Protein AF-A0A7S3GS11-F1 (afdb_monomer)

Radius of gyration: 30.0 Å; Cα contacts (8 Å, |Δi|>4): 86; chains: 1; bounding box: 101×43×78 Å

Secondary structure (DSSP, 8-state):
-----TTSTTS-S----------TTTTS-HHHHHHHHHHHHHHHS-SSPP---SS--HHHHHHHHHHHHHHHHHHHHHHHHHHHHHHHHHH-GGG-SSHHHHHHHHHHHHHHHHTTSSPPPP------------------------------

Solvent-accessible surface area (backbone atoms only — not comparable to full-atom values): 9848 Å² total; per-residue (Å²): 136,86,82,85,68,96,74,71,79,73,74,75,62,70,74,71,75,68,74,78,74,79,58,89,56,79,86,50,60,67,67,62,54,26,44,54,50,42,52,50,48,50,71,59,43,63,67,71,72,84,84,70,58,100,76,61,51,70,70,58,50,50,54,54,51,52,37,53,50,52,51,52,51,50,39,64,72,64,30,66,68,39,47,52,54,44,52,50,28,29,74,39,28,85,76,42,95,42,72,72,48,20,54,48,20,46,57,41,26,52,31,30,33,70,68,64,76,39,78,72,73,76,82,69,80,76,76,71,77,73,77,81,77,75,80,77,86,89,86,90,83,88,80,90,84,90,86,86,90,84,89,132

pLDDT: mean 75.37, std 19.35, range [40.66, 95.56]

Structure (mmCIF, N/CA/C/O backbone):
data_AF-A0A7S3GS11-F1
#
_entry.id   AF-A0A7S3GS11-F1
#
loop_
_atom_site.group_PDB
_atom_site.id
_atom_site.type_symbol
_atom_site.label_atom_id
_atom_site.label_alt_id
_atom_site.label_comp_id
_atom_site.label_asym_id
_atom_site.label_entity_id
_atom_site.label_seq_id
_atom_site.pdbx_PDB_ins_code
_atom_site.Cartn_x
_atom_site.Cartn_y
_atom_site.Cartn_z
_atom_site.occupancy
_atom_site.B_iso_or_equiv
_atom_site.auth_seq_id
_atom_site.auth_comp_id
_atom_site.auth_asym_id
_atom_site.auth_atom_id
_atom_site.pdbx_PDB_model_num
ATOM 1 N N . THR A 1 1 ? -24.086 13.261 -42.704 1.00 45.97 1 THR A N 1
ATOM 2 C CA . THR A 1 1 ? -23.610 11.872 -42.873 1.00 45.97 1 THR A CA 1
ATOM 3 C C . THR A 1 1 ? -23.745 11.157 -41.542 1.00 45.97 1 THR A C 1
ATOM 5 O O . THR A 1 1 ? -23.103 11.550 -40.580 1.00 45.97 1 THR A O 1
ATOM 8 N N . LYS A 1 2 ? -24.679 10.201 -41.441 1.00 48.12 2 LYS A N 1
ATOM 9 C CA . LYS A 1 2 ? -24.884 9.382 -40.235 1.00 48.12 2 LYS A CA 1
ATOM 10 C C . LYS A 1 2 ? -23.822 8.284 -40.212 1.00 48.12 2 LYS A C 1
ATOM 12 O O . LYS A 1 2 ? -23.660 7.584 -41.204 1.00 48.12 2 LYS A O 1
ATOM 17 N N . PHE A 1 3 ? -23.094 8.172 -39.108 1.00 52.06 3 PHE A N 1
ATOM 18 C CA . PHE A 1 3 ? -22.094 7.130 -38.902 1.00 52.06 3 PHE A CA 1
ATOM 19 C C . PHE A 1 3 ? -22.779 5.941 -38.211 1.00 52.06 3 PHE A C 1
ATOM 21 O O . PHE A 1 3 ? -22.889 5.902 -36.989 1.00 52.06 3 PHE A O 1
ATOM 28 N N . GLU A 1 4 ? -23.309 5.001 -38.995 1.00 58.66 4 GLU A N 1
ATOM 29 C CA . GLU A 1 4 ? -23.814 3.715 -38.495 1.00 58.66 4 GLU A CA 1
ATOM 30 C C . GLU A 1 4 ? -22.650 2.720 -38.433 1.00 58.66 4 GLU A C 1
ATOM 32 O O . GLU A 1 4 ? -22.423 1.909 -39.326 1.00 58.66 4 GLU A O 1
ATOM 37 N N . GLY A 1 5 ? -21.846 2.835 -37.375 1.00 52.97 5 GLY A N 1
ATOM 38 C CA . GLY A 1 5 ? -20.800 1.868 -37.069 1.00 52.97 5 GLY A CA 1
ATOM 39 C C . GLY A 1 5 ? -21.386 0.662 -36.343 1.00 52.97 5 GLY A C 1
ATOM 40 O O . GLY A 1 5 ? -21.646 0.725 -35.141 1.00 52.97 5 GLY A O 1
ATOM 41 N N . GLN A 1 6 ? -21.549 -0.452 -37.055 1.00 58.47 6 GLN A N 1
ATOM 42 C CA . GLN A 1 6 ? -21.883 -1.775 -36.519 1.00 58.47 6 GLN A CA 1
ATOM 43 C C . GLN A 1 6 ? -20.704 -2.321 -35.682 1.00 58.47 6 GLN A C 1
ATOM 45 O O . GLN A 1 6 ? -19.998 -3.233 -36.095 1.00 58.47 6 GLN A O 1
ATOM 50 N N . GLY A 1 7 ? -20.423 -1.715 -34.524 1.00 54.34 7 GLY A N 1
ATOM 51 C CA . GLY A 1 7 ? -19.223 -2.046 -33.741 1.00 54.34 7 GLY A CA 1
ATOM 52 C C . GLY A 1 7 ? -19.269 -1.735 -32.245 1.00 54.34 7 GLY A C 1
ATOM 53 O O . GLY A 1 7 ? -18.500 -2.329 -31.497 1.00 54.34 7 GLY A O 1
ATOM 54 N N . PHE A 1 8 ? -20.180 -0.878 -31.774 1.00 51.84 8 PHE A N 1
ATOM 55 C CA . PHE A 1 8 ? -20.176 -0.438 -30.368 1.00 51.84 8 PHE A CA 1
ATOM 56 C C . PHE A 1 8 ? -21.194 -1.142 -29.455 1.00 51.84 8 PHE A C 1
ATOM 58 O O . PHE A 1 8 ? -21.082 -1.042 -28.236 1.00 51.84 8 PHE A O 1
ATOM 65 N N . ASP A 1 9 ? -22.130 -1.929 -29.996 1.00 50.81 9 ASP A N 1
ATOM 66 C CA . ASP A 1 9 ? -23.199 -2.553 -29.191 1.00 50.81 9 ASP A CA 1
ATOM 67 C C . ASP A 1 9 ? -22.814 -3.875 -28.500 1.00 50.81 9 ASP A C 1
ATOM 69 O O . ASP A 1 9 ? -23.584 -4.429 -27.716 1.00 50.81 9 ASP A O 1
ATOM 73 N N . ARG A 1 10 ? -21.607 -4.408 -28.733 1.00 52.06 10 ARG A N 1
ATOM 74 C CA . ARG A 1 10 ? -21.175 -5.683 -28.120 1.00 52.06 10 ARG A CA 1
ATOM 75 C C . ARG A 1 10 ? -20.474 -5.547 -26.766 1.00 52.06 10 ARG A C 1
ATOM 77 O O . ARG A 1 10 ? -20.213 -6.569 -26.137 1.00 52.06 10 ARG A O 1
ATOM 84 N N . LEU A 1 11 ? -20.221 -4.326 -26.290 1.00 50.91 11 LEU A N 1
ATOM 85 C CA . LEU A 1 11 ? -19.565 -4.086 -24.995 1.00 50.91 11 LEU A CA 1
ATOM 86 C C . LEU A 1 11 ? -20.539 -3.782 -23.844 1.00 50.91 11 LEU A C 1
ATOM 88 O O . LEU A 1 11 ? -20.108 -3.695 -22.702 1.00 50.91 11 LEU A O 1
ATOM 92 N N . ARG A 1 12 ? -21.856 -3.733 -24.097 1.00 51.47 12 ARG A N 1
ATOM 93 C CA . ARG A 1 12 ? -22.888 -3.811 -23.039 1.00 51.47 12 ARG A CA 1
ATOM 94 C C . ARG A 1 12 ? -23.255 -5.250 -22.668 1.00 51.47 12 ARG A C 1
ATOM 96 O O . ARG A 1 12 ? -24.333 -5.509 -22.139 1.00 51.47 12 ARG A O 1
ATOM 103 N N . ARG A 1 13 ? -22.366 -6.211 -22.922 1.00 48.59 13 ARG A N 1
ATOM 104 C CA . ARG A 1 13 ? -22.445 -7.501 -22.238 1.00 48.59 13 ARG A CA 1
ATOM 105 C C . ARG A 1 13 ? -21.990 -7.265 -20.812 1.00 48.59 13 ARG A C 1
ATOM 107 O O . ARG A 1 13 ? -20.794 -7.237 -20.552 1.00 48.59 13 ARG A O 1
ATOM 114 N N . VAL A 1 14 ? -22.987 -6.993 -19.967 1.00 50.03 14 VAL A N 1
ATOM 115 C CA . VAL A 1 14 ? -23.106 -7.448 -18.581 1.00 50.03 14 VAL A CA 1
ATOM 116 C C . VAL A 1 14 ? -21.764 -7.969 -18.096 1.00 50.03 14 VAL A C 1
ATOM 118 O O . VAL A 1 14 ? -21.404 -9.112 -18.388 1.00 50.03 14 VAL A O 1
ATOM 121 N N . ALA A 1 15 ? -20.993 -7.096 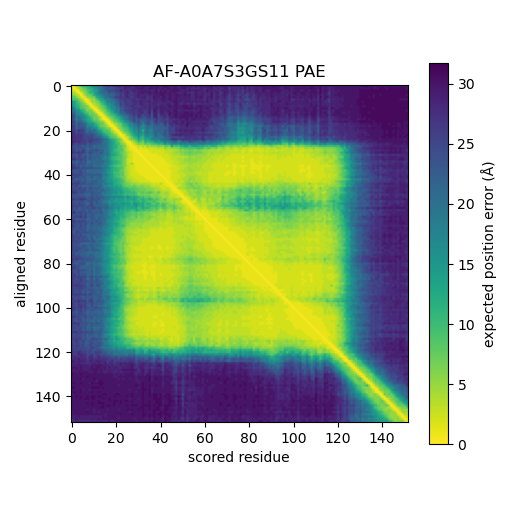-17.441 1.00 50.88 15 ALA A N 1
ATOM 122 C CA . ALA A 1 15 ? -19.891 -7.574 -16.631 1.00 50.88 15 ALA A CA 1
ATOM 123 C C . ALA A 1 15 ? -20.496 -8.690 -15.773 1.00 50.88 15 ALA A C 1
ATOM 125 O O . ALA A 1 15 ? -21.485 -8.411 -15.089 1.00 50.88 15 ALA A O 1
ATOM 126 N N . PRO A 1 16 ? -20.020 -9.946 -15.866 1.00 47.97 16 PRO A N 1
ATOM 127 C CA . PRO A 1 16 ? -20.389 -10.905 -14.851 1.00 47.97 16 PRO A CA 1
ATOM 128 C C . PRO A 1 16 ? -19.970 -10.225 -13.556 1.00 47.97 16 PRO A C 1
ATOM 130 O O . PRO A 1 16 ? -18.797 -9.857 -13.420 1.00 47.97 16 PRO A O 1
ATOM 133 N N . GLU A 1 17 ? -20.936 -9.943 -12.678 1.00 50.16 17 GLU A N 1
ATOM 134 C CA . GLU A 1 17 ? -20.628 -9.688 -11.283 1.00 50.16 17 GLU A CA 1
ATOM 135 C C . GLU A 1 17 ? -19.657 -10.800 -10.925 1.00 50.16 17 GLU A C 1
ATOM 137 O O . GLU A 1 17 ? -19.986 -11.987 -11.021 1.00 50.16 17 GLU A O 1
ATOM 142 N N . ALA A 1 18 ? -18.391 -10.414 -10.730 1.00 52.97 18 ALA A N 1
ATOM 143 C CA . ALA A 1 18 ? -17.381 -11.359 -10.315 1.00 52.97 18 ALA A CA 1
ATOM 144 C C . ALA A 1 18 ? -18.004 -12.054 -9.110 1.00 52.97 18 ALA A C 1
ATOM 146 O O . ALA A 1 18 ? -18.543 -11.317 -8.278 1.00 52.97 18 ALA A O 1
ATOM 147 N N . PRO A 1 19 ? -18.020 -13.402 -9.061 1.00 46.44 19 PRO A N 1
ATOM 148 C CA . PRO A 1 19 ? -18.660 -14.112 -7.967 1.00 46.44 19 PRO A CA 1
ATOM 149 C C . PRO A 1 19 ? -18.203 -13.415 -6.699 1.00 46.44 19 PRO A C 1
ATOM 151 O O . PRO A 1 19 ? -16.990 -13.276 -6.499 1.00 46.44 19 PRO A O 1
ATOM 154 N N . GLU A 1 20 ? -19.154 -12.848 -5.948 1.00 52.50 20 GLU A N 1
ATOM 155 C CA . GLU A 1 20 ? -18.872 -12.389 -4.603 1.00 52.50 20 GLU A CA 1
ATOM 156 C C . GLU A 1 20 ? -18.337 -13.643 -3.944 1.00 52.50 20 GLU A C 1
ATOM 158 O O . GLU A 1 20 ? -19.065 -14.608 -3.714 1.00 52.50 20 GLU A O 1
ATOM 163 N N . VAL A 1 21 ? -17.013 -13.715 -3.832 1.00 52.69 21 VAL A N 1
ATOM 164 C CA . VAL A 1 21 ? -16.372 -14.778 -3.098 1.00 52.69 21 VAL A CA 1
ATOM 165 C C . VAL A 1 21 ? -16.784 -14.435 -1.682 1.00 52.69 21 VAL A C 1
ATOM 167 O O . VAL A 1 21 ? -16.150 -13.613 -1.021 1.00 52.69 21 VAL A O 1
ATOM 170 N N . GLU A 1 22 ? -17.932 -14.971 -1.272 1.00 48.75 22 GLU A N 1
ATOM 171 C CA . GLU A 1 22 ? -18.335 -15.132 0.113 1.00 48.75 22 GLU A CA 1
ATOM 172 C C . GLU A 1 22 ? -17.310 -16.092 0.717 1.00 48.75 22 GLU A C 1
ATOM 174 O O . GLU A 1 22 ? -17.555 -17.268 0.977 1.00 48.75 22 GLU A O 1
ATOM 179 N N . ASP A 1 23 ? -16.074 -15.605 0.834 1.00 47.34 23 ASP A N 1
ATOM 180 C CA . ASP A 1 23 ? -15.042 -16.235 1.615 1.00 47.34 23 ASP A CA 1
ATOM 181 C C . ASP A 1 23 ? -15.639 -16.341 3.013 1.00 47.34 23 ASP A C 1
ATOM 183 O O . ASP A 1 23 ? -16.076 -15.342 3.590 1.00 47.34 23 ASP A O 1
ATOM 187 N N . ALA A 1 24 ? -15.630 -17.553 3.560 1.00 48.94 24 ALA A N 1
ATOM 188 C CA . ALA A 1 24 ? -16.107 -17.937 4.887 1.00 48.94 24 ALA A CA 1
ATOM 189 C C . ALA A 1 24 ? -15.459 -17.162 6.069 1.00 48.94 24 ALA A C 1
ATOM 191 O O . ALA A 1 24 ? -15.503 -17.605 7.213 1.00 48.94 24 ALA A O 1
ATOM 192 N N . SER A 1 25 ? -14.831 -16.010 5.811 1.00 54.72 25 SER A N 1
ATOM 193 C CA . SER A 1 25 ? -14.154 -15.118 6.748 1.00 54.72 25 SER A CA 1
ATOM 194 C C . SER A 1 25 ? -14.993 -13.927 7.227 1.00 54.72 25 SER A C 1
ATOM 196 O O . SER A 1 25 ? -14.484 -13.140 8.023 1.00 54.72 25 SER A O 1
ATOM 198 N N . ASP A 1 26 ? -16.258 -13.771 6.813 1.00 61.38 26 ASP A N 1
ATOM 199 C CA . ASP A 1 26 ? -17.131 -12.716 7.373 1.00 61.38 26 ASP A CA 1
ATOM 200 C C . ASP A 1 26 ? -17.449 -12.914 8.868 1.00 61.38 26 ASP A C 1
ATOM 202 O O . ASP A 1 26 ? -17.919 -11.991 9.527 1.00 61.38 26 ASP A O 1
ATOM 206 N N . ALA A 1 27 ? -17.118 -14.081 9.429 1.00 76.12 27 ALA A N 1
ATOM 207 C CA . ALA A 1 27 ? -17.151 -14.327 10.867 1.00 76.12 27 ALA A CA 1
ATOM 208 C C . ALA A 1 27 ? -16.092 -13.524 11.649 1.00 76.12 27 ALA A C 1
ATOM 210 O O . ALA A 1 27 ? -16.250 -13.309 12.850 1.00 76.12 27 ALA A O 1
ATOM 211 N N . GLU A 1 28 ? -15.007 -13.086 10.999 1.00 83.06 28 GLU A N 1
ATOM 212 C CA . GLU A 1 28 ? -13.961 -12.303 11.653 1.00 83.06 28 GLU A CA 1
ATOM 213 C C . GLU A 1 28 ? -14.196 -10.782 11.525 1.00 83.06 28 GLU A C 1
ATOM 215 O O . GLU A 1 28 ? -14.635 -10.299 10.468 1.00 83.06 28 GLU A O 1
ATOM 220 N N . PRO A 1 29 ? -13.813 -9.991 12.552 1.00 89.75 29 PRO A N 1
ATOM 221 C CA . PRO A 1 29 ? -13.897 -8.536 12.502 1.00 89.75 29 PRO A CA 1
ATOM 222 C C . PRO A 1 29 ? -13.185 -7.948 11.278 1.00 89.75 29 PRO A C 1
ATOM 224 O O . PRO A 1 29 ? -12.118 -8.415 10.861 1.00 89.75 29 PRO A O 1
ATOM 227 N N . LEU A 1 30 ? -13.763 -6.885 10.713 1.00 89.38 30 LEU A N 1
ATOM 228 C CA . LEU A 1 30 ? -13.245 -6.231 9.509 1.00 89.38 30 LEU A CA 1
ATOM 229 C C . LEU A 1 30 ? -11.785 -5.792 9.675 1.00 89.38 30 LEU A C 1
ATOM 231 O O . LEU A 1 30 ? -10.979 -6.002 8.771 1.00 89.38 30 LEU A O 1
ATOM 235 N N . ASP A 1 31 ? -11.430 -5.247 10.836 1.00 88.88 31 ASP A N 1
ATOM 236 C CA . ASP A 1 31 ? -10.086 -4.738 11.114 1.00 88.88 31 ASP A CA 1
ATOM 237 C C . ASP A 1 31 ? -9.030 -5.856 11.183 1.00 88.88 31 ASP A C 1
ATOM 239 O O . ASP A 1 31 ? -7.905 -5.673 10.717 1.00 88.88 31 ASP A O 1
ATOM 243 N N . VAL A 1 32 ? -9.400 -7.064 11.630 1.00 90.94 32 VAL A N 1
ATOM 244 C CA . VAL A 1 32 ? -8.515 -8.247 11.603 1.00 90.94 32 VAL A CA 1
ATOM 245 C C . VAL A 1 32 ? -8.240 -8.679 10.160 1.00 90.94 32 VAL A C 1
ATOM 247 O O . VAL A 1 32 ? -7.095 -8.949 9.772 1.00 90.94 32 VAL A O 1
ATOM 250 N N . ARG A 1 33 ? -9.282 -8.693 9.320 1.00 91.38 33 ARG A N 1
ATOM 251 C CA . ARG A 1 33 ? -9.140 -8.946 7.878 1.00 91.38 33 ARG A CA 1
ATOM 252 C C . ARG A 1 33 ? -8.313 -7.860 7.194 1.00 91.38 33 ARG A C 1
ATOM 254 O O . ARG A 1 33 ? -7.440 -8.197 6.391 1.00 91.38 33 ARG A O 1
ATOM 261 N N . CYS A 1 34 ? -8.515 -6.596 7.561 1.00 92.75 34 CYS A N 1
ATOM 262 C CA . CYS A 1 34 ? -7.726 -5.469 7.067 1.00 92.75 34 CYS A CA 1
ATOM 263 C C . CYS A 1 34 ? -6.254 -5.602 7.441 1.00 92.75 34 CYS A C 1
ATOM 265 O O . CYS A 1 34 ? -5.410 -5.464 6.563 1.00 92.75 34 CYS A O 1
ATOM 267 N N . ALA A 1 35 ? -5.924 -5.956 8.684 1.00 93.62 35 ALA A N 1
ATOM 268 C CA . ALA A 1 35 ? -4.539 -6.156 9.103 1.00 93.62 35 ALA A CA 1
ATOM 269 C C . ALA A 1 35 ? -3.828 -7.213 8.238 1.00 93.62 35 ALA A C 1
ATOM 271 O O . ALA A 1 35 ? -2.726 -6.979 7.736 1.00 93.62 35 ALA A O 1
ATOM 272 N N . ARG A 1 36 ? -4.474 -8.365 7.992 1.00 94.31 36 ARG A N 1
ATOM 273 C CA . ARG A 1 36 ? -3.923 -9.420 7.118 1.00 94.31 36 ARG A CA 1
ATOM 274 C C . ARG A 1 36 ? -3.776 -8.952 5.671 1.00 94.31 36 ARG A C 1
ATOM 276 O O . ARG A 1 36 ? -2.738 -9.197 5.054 1.00 94.31 36 ARG A O 1
ATOM 283 N N . TYR A 1 37 ? -4.780 -8.251 5.150 1.00 94.88 37 TYR A N 1
ATOM 284 C CA . TYR A 1 37 ? -4.747 -7.681 3.806 1.00 94.88 37 TYR A CA 1
ATOM 285 C C . TYR A 1 37 ? -3.613 -6.658 3.641 1.00 94.88 37 TYR A C 1
ATOM 287 O O . TYR A 1 37 ? -2.840 -6.749 2.687 1.00 94.88 37 TYR A O 1
ATOM 295 N N . ILE A 1 38 ? -3.460 -5.730 4.589 1.00 95.19 38 ILE A N 1
ATOM 296 C CA . ILE A 1 38 ? -2.422 -4.693 4.578 1.00 95.19 38 ILE A CA 1
ATOM 297 C C . ILE A 1 38 ? -1.028 -5.326 4.659 1.00 95.19 38 ILE A C 1
ATOM 299 O O . ILE A 1 38 ? -0.153 -4.982 3.865 1.00 95.19 38 ILE A O 1
ATOM 303 N N . ARG A 1 39 ? -0.823 -6.319 5.535 1.00 95.56 39 ARG A N 1
ATOM 304 C CA . ARG A 1 39 ? 0.444 -7.073 5.603 1.00 95.56 39 ARG A CA 1
ATOM 305 C C . ARG A 1 39 ? 0.761 -7.766 4.274 1.00 95.56 39 ARG A C 1
ATOM 307 O O . ARG A 1 39 ? 1.899 -7.724 3.807 1.00 95.56 39 ARG A O 1
ATOM 314 N N . ALA A 1 40 ? -0.241 -8.369 3.632 1.00 94.75 40 ALA A N 1
ATOM 315 C CA . ALA A 1 40 ? -0.069 -8.997 2.324 1.00 94.75 40 ALA A CA 1
ATOM 316 C C . ALA A 1 40 ? 0.257 -7.970 1.223 1.00 94.75 40 ALA A C 1
ATOM 318 O O . ALA A 1 40 ? 1.153 -8.214 0.413 1.00 94.75 40 ALA A O 1
ATOM 319 N N . MET A 1 41 ? -0.405 -6.807 1.229 1.00 94.44 41 MET A N 1
ATOM 320 C CA . MET A 1 41 ? -0.084 -5.669 0.358 1.00 94.44 41 MET A CA 1
ATOM 321 C C . MET A 1 41 ? 1.361 -5.198 0.543 1.00 94.44 41 MET A C 1
ATOM 323 O O . MET A 1 41 ? 2.105 -5.096 -0.432 1.00 94.44 41 MET A O 1
ATOM 327 N N . ASN A 1 42 ? 1.784 -4.970 1.788 1.00 93.81 42 ASN A N 1
ATOM 328 C CA . ASN A 1 42 ? 3.133 -4.508 2.121 1.00 93.81 42 ASN A CA 1
ATOM 329 C C . ASN A 1 42 ? 4.221 -5.509 1.716 1.00 93.81 42 ASN A C 1
ATOM 331 O O . ASN A 1 42 ? 5.338 -5.101 1.399 1.00 93.81 42 ASN A O 1
ATOM 335 N N . LYS A 1 43 ? 3.901 -6.810 1.700 1.00 94.12 43 LYS A N 1
ATOM 336 C CA . LYS A 1 43 ? 4.790 -7.868 1.201 1.00 94.12 43 LYS A CA 1
ATOM 337 C C . LYS A 1 43 ? 4.840 -7.923 -0.328 1.00 94.12 43 LYS A C 1
ATOM 339 O O . LYS A 1 43 ? 5.881 -8.251 -0.891 1.00 94.12 43 LYS A O 1
ATOM 344 N N . ALA A 1 44 ? 3.725 -7.644 -1.003 1.00 92.75 44 ALA A N 1
ATOM 345 C CA . ALA A 1 44 ? 3.651 -7.645 -2.463 1.00 92.75 44 ALA A CA 1
ATOM 346 C C . ALA A 1 44 ? 4.344 -6.424 -3.087 1.00 92.75 44 ALA A C 1
ATOM 348 O O . ALA A 1 44 ? 4.911 -6.538 -4.173 1.00 92.75 44 ALA A O 1
ATOM 349 N N . MET A 1 45 ? 4.312 -5.278 -2.402 1.00 91.06 45 MET A N 1
ATOM 350 C CA . MET A 1 45 ? 4.912 -4.030 -2.865 1.00 91.06 45 MET A CA 1
ATOM 351 C C . MET A 1 45 ? 6.250 -3.753 -2.166 1.00 91.06 45 MET A C 1
ATOM 353 O O . MET A 1 45 ? 6.266 -3.541 -0.948 1.00 91.06 45 MET A O 1
ATOM 357 N N . PRO A 1 46 ? 7.370 -3.660 -2.904 1.00 87.75 46 PRO A N 1
ATOM 358 C CA . PRO A 1 46 ? 8.606 -3.144 -2.330 1.00 87.75 46 PRO A CA 1
ATOM 359 C C . PRO A 1 46 ? 8.412 -1.691 -1.873 1.00 87.75 46 PRO A C 1
ATOM 361 O O . PRO A 1 46 ? 7.674 -0.932 -2.508 1.00 87.75 46 PRO A O 1
ATOM 364 N N . LEU A 1 47 ? 9.075 -1.323 -0.767 1.00 84.56 47 LEU A N 1
ATOM 365 C CA . LEU A 1 47 ? 9.015 0.026 -0.189 1.00 84.56 47 LEU A CA 1
ATOM 366 C C . LEU A 1 47 ? 9.442 1.086 -1.206 1.00 84.56 47 LEU A C 1
ATOM 368 O O . LEU A 1 47 ? 8.758 2.088 -1.388 1.00 84.56 47 LEU A O 1
ATOM 372 N N . LEU A 1 48 ? 10.551 0.820 -1.891 1.00 83.94 48 LEU A N 1
ATOM 373 C CA . LEU A 1 48 ? 11.024 1.623 -3.003 1.00 83.94 48 LEU A CA 1
ATOM 374 C C . LEU A 1 48 ? 10.614 0.921 -4.303 1.00 83.94 48 LEU A C 1
ATOM 376 O O . LEU A 1 48 ? 11.032 -0.221 -4.523 1.00 83.94 48 LEU A O 1
ATOM 380 N N . PRO A 1 49 ? 9.775 1.542 -5.150 1.00 81.94 49 PRO A N 1
ATOM 381 C CA . PRO A 1 49 ? 9.494 1.001 -6.467 1.00 81.94 49 PRO A CA 1
ATOM 382 C C . PRO A 1 49 ? 10.788 0.976 -7.295 1.00 81.94 49 PRO A C 1
ATOM 384 O O . PRO A 1 49 ? 11.640 1.858 -7.122 1.00 81.94 49 PRO A O 1
ATOM 387 N N . PRO A 1 50 ? 10.953 -0.022 -8.180 1.00 81.81 50 PRO A N 1
ATOM 388 C CA . PRO A 1 50 ? 12.091 -0.057 -9.087 1.00 81.81 50 PRO A CA 1
ATOM 389 C C . PRO A 1 50 ? 12.094 1.218 -9.938 1.00 81.81 50 PRO A C 1
ATOM 391 O O . PRO A 1 50 ? 11.082 1.574 -10.538 1.00 81.81 50 PRO A O 1
ATOM 394 N N .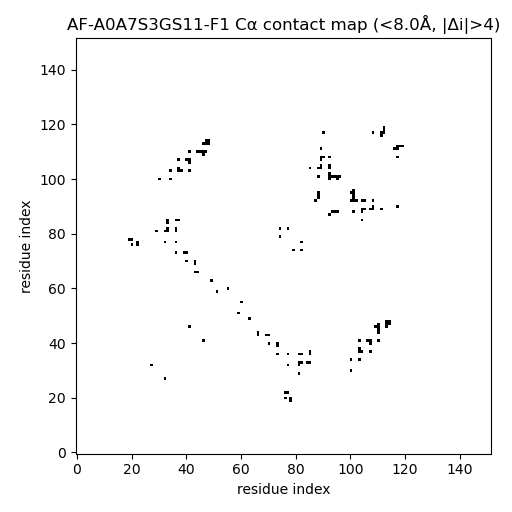 GLN A 1 51 ? 13.225 1.921 -9.961 1.00 81.75 51 GLN A N 1
ATOM 395 C CA . GLN A 1 51 ? 13.408 3.065 -10.849 1.00 81.75 51 GLN A CA 1
ATOM 396 C C . GLN A 1 51 ? 13.667 2.516 -12.248 1.00 81.75 51 GLN A C 1
ATOM 398 O O . GLN A 1 51 ? 14.705 1.902 -12.488 1.00 81.75 51 GLN A O 1
ATOM 403 N N . LEU A 1 52 ? 12.691 2.678 -13.137 1.00 81.06 52 LEU A N 1
ATOM 404 C CA . LEU A 1 52 ? 12.815 2.247 -14.521 1.00 81.06 52 LEU A CA 1
ATOM 405 C C . LEU A 1 52 ? 13.608 3.294 -15.317 1.00 81.06 52 LEU A C 1
ATOM 407 O O . LEU A 1 52 ? 13.356 4.490 -15.140 1.00 81.06 52 LEU A O 1
ATOM 411 N N . PRO A 1 53 ? 14.546 2.881 -16.187 1.00 85.75 53 PRO A N 1
ATOM 412 C CA . PRO A 1 53 ? 15.167 3.801 -17.135 1.00 85.75 53 PRO A CA 1
ATOM 413 C C . PRO A 1 53 ? 14.116 4.324 -18.128 1.00 85.75 53 PRO A C 1
ATOM 415 O O . PRO A 1 53 ? 13.033 3.752 -18.253 1.00 85.75 53 PRO A O 1
ATOM 418 N N . GLU A 1 54 ? 14.436 5.385 -18.877 1.00 87.12 54 GLU A N 1
ATOM 419 C CA . GLU A 1 54 ? 13.517 5.966 -19.878 1.00 87.12 54 GLU A CA 1
ATOM 420 C C . GLU A 1 54 ? 13.017 4.935 -20.905 1.00 87.12 54 GLU A C 1
ATOM 422 O O . GLU A 1 54 ? 11.898 5.035 -21.401 1.00 87.12 54 GLU A O 1
ATOM 427 N N . SER A 1 55 ? 13.838 3.924 -21.203 1.00 89.75 55 SER A N 1
ATOM 428 C CA . SER A 1 55 ? 13.493 2.773 -22.042 1.00 89.75 55 SER A CA 1
ATOM 429 C C . SER A 1 55 ? 13.653 1.478 -21.238 1.00 89.75 55 SER A C 1
ATOM 431 O O . SER A 1 55 ? 14.738 0.892 -21.248 1.00 89.75 55 SER A O 1
ATOM 433 N N . PRO A 1 56 ? 12.616 1.040 -20.500 1.00 87.44 56 PRO A N 1
ATOM 434 C CA . PRO A 1 56 ? 12.690 -0.166 -19.687 1.00 87.44 56 PRO A CA 1
ATOM 435 C C . PRO A 1 56 ? 12.779 -1.417 -20.559 1.00 87.44 56 PRO A C 1
ATOM 437 O O . PRO A 1 56 ? 12.116 -1.537 -21.591 1.00 87.44 56 PRO A O 1
ATOM 440 N N . SER A 1 57 ? 13.565 -2.389 -20.108 1.00 90.50 57 SER A N 1
ATOM 441 C CA . SER A 1 57 ? 13.577 -3.723 -20.706 1.00 90.50 57 SER A CA 1
ATOM 442 C C . SER A 1 57 ? 12.266 -4.470 -20.426 1.00 90.50 57 SER A C 1
ATOM 444 O O . SER A 1 57 ? 11.567 -4.201 -19.445 1.00 90.50 57 SER A O 1
ATOM 446 N N . GLU A 1 58 ? 11.944 -5.478 -21.243 1.00 89.06 58 GLU A N 1
ATOM 447 C CA . GLU A 1 58 ? 10.770 -6.339 -21.014 1.00 89.06 58 GLU A CA 1
ATOM 448 C C . GLU A 1 58 ? 10.779 -6.987 -19.626 1.00 89.06 58 GLU A C 1
ATOM 450 O O . GLU A 1 58 ? 9.743 -7.081 -18.969 1.00 89.06 58 GLU A O 1
ATOM 455 N N . GLN A 1 59 ? 11.957 -7.384 -19.139 1.00 88.62 59 GLN A N 1
ATOM 456 C CA . GLN A 1 59 ? 12.093 -7.969 -17.808 1.00 88.62 59 GLN A CA 1
ATOM 457 C C . GLN A 1 59 ? 11.741 -6.965 -16.708 1.00 88.62 59 GLN A C 1
ATOM 459 O O . GLN A 1 59 ? 11.093 -7.330 -15.728 1.00 88.62 59 GLN A O 1
ATOM 464 N N . GLU A 1 60 ? 12.128 -5.702 -16.851 1.00 86.56 60 GLU A N 1
ATOM 465 C CA . GLU A 1 60 ? 11.803 -4.665 -15.873 1.00 86.56 60 GLU A CA 1
ATOM 466 C C . GLU A 1 60 ? 10.317 -4.300 -15.899 1.00 86.56 60 GLU A C 1
ATOM 468 O O . GLU A 1 60 ? 9.700 -4.202 -14.836 1.00 86.56 60 GLU A O 1
ATOM 473 N N . MET A 1 61 ? 9.713 -4.216 -17.089 1.00 86.50 61 MET A N 1
ATOM 474 C CA . MET A 1 61 ? 8.264 -4.040 -17.228 1.00 86.50 61 MET A CA 1
ATOM 475 C C . MET A 1 61 ? 7.495 -5.210 -16.603 1.00 86.50 61 MET A C 1
ATOM 477 O O . MET A 1 61 ? 6.545 -4.999 -15.848 1.00 86.50 61 MET A O 1
ATOM 481 N N . SER A 1 62 ? 7.940 -6.448 -16.845 1.00 88.81 62 SER A N 1
ATOM 482 C CA . SER A 1 62 ? 7.284 -7.650 -16.315 1.00 88.81 62 SER A CA 1
ATOM 483 C C . SER A 1 62 ? 7.252 -7.687 -14.783 1.00 88.81 62 SER A C 1
ATOM 485 O O . SER A 1 62 ? 6.271 -8.141 -14.196 1.00 88.81 62 SER A O 1
ATOM 487 N N . LYS A 1 63 ? 8.285 -7.152 -14.114 1.00 87.31 63 LYS A N 1
ATOM 488 C CA . LYS A 1 63 ? 8.332 -7.068 -12.647 1.00 87.31 63 LYS A CA 1
ATOM 489 C C . LYS A 1 63 ? 7.239 -6.155 -12.103 1.00 87.31 63 LYS A C 1
ATOM 491 O O . LYS A 1 63 ? 6.598 -6.517 -11.118 1.00 87.31 63 LYS A O 1
ATOM 496 N N . GLU A 1 64 ? 7.010 -5.006 -12.733 1.00 87.00 64 GLU A N 1
ATOM 497 C CA . GLU A 1 64 ? 5.971 -4.075 -12.287 1.00 87.00 64 GLU A CA 1
ATOM 498 C C . GLU A 1 64 ? 4.568 -4.625 -12.573 1.00 87.00 64 GLU A C 1
ATOM 500 O O . GLU A 1 64 ? 3.703 -4.586 -11.696 1.00 87.00 64 GLU A O 1
ATOM 505 N N . VAL A 1 65 ? 4.367 -5.255 -13.738 1.00 89.81 65 VAL A N 1
ATOM 506 C CA . VAL A 1 65 ? 3.115 -5.966 -14.059 1.00 89.81 65 VAL A CA 1
ATOM 507 C C . VAL A 1 65 ? 2.809 -7.028 -13.001 1.00 89.81 65 VAL A C 1
ATOM 509 O O . VAL A 1 65 ? 1.694 -7.088 -12.488 1.00 89.81 65 VAL A O 1
ATOM 512 N N . LEU A 1 66 ? 3.811 -7.804 -12.586 1.00 91.62 66 LEU A N 1
ATOM 513 C CA . LEU A 1 66 ? 3.652 -8.848 -11.575 1.00 91.62 66 LEU A CA 1
ATOM 514 C C . LEU A 1 66 ? 3.273 -8.282 -10.194 1.00 91.62 66 LEU A C 1
ATOM 516 O O . LEU A 1 66 ? 2.504 -8.903 -9.454 1.00 91.62 66 LEU A O 1
ATOM 520 N N . VAL A 1 67 ? 3.772 -7.095 -9.831 1.00 90.62 67 VAL A N 1
ATOM 521 C CA . VAL A 1 67 ? 3.337 -6.392 -8.610 1.00 90.62 67 VAL A CA 1
ATOM 522 C C . VAL A 1 67 ? 1.865 -5.991 -8.726 1.00 90.62 67 VAL A C 1
ATOM 524 O O . VAL A 1 67 ? 1.084 -6.278 -7.814 1.00 90.62 67 VAL A O 1
ATOM 527 N N . MET A 1 68 ? 1.459 -5.399 -9.852 1.00 89.75 68 MET A N 1
ATOM 528 C CA . MET A 1 68 ? 0.065 -5.005 -10.088 1.00 89.75 68 MET A CA 1
ATOM 529 C C . MET A 1 68 ? -0.89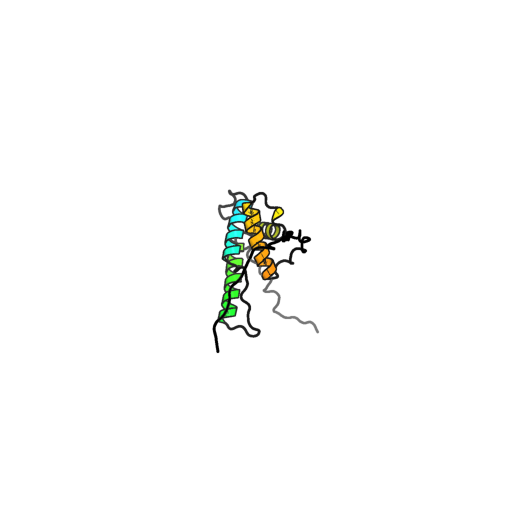0 -6.208 -10.089 1.00 89.75 68 MET A C 1
ATOM 531 O O . MET A 1 68 ? -1.976 -6.142 -9.506 1.00 89.75 68 MET A O 1
ATOM 535 N N . GLU A 1 69 ? -0.483 -7.331 -10.678 1.00 92.44 69 GLU A N 1
ATOM 536 C CA . GLU A 1 69 ? -1.254 -8.576 -10.668 1.00 92.44 69 GLU A CA 1
ATOM 537 C C . GLU A 1 69 ? -1.450 -9.110 -9.250 1.00 92.44 69 GLU A C 1
ATOM 539 O O . GLU A 1 69 ? -2.581 -9.415 -8.863 1.00 92.44 69 GLU A O 1
ATOM 544 N N . LYS A 1 70 ? -0.388 -9.150 -8.434 1.00 93.25 70 LYS A N 1
ATOM 545 C CA . LYS A 1 70 ? -0.486 -9.541 -7.018 1.00 93.25 70 LYS A CA 1
ATOM 546 C C . LYS A 1 70 ? -1.441 -8.637 -6.246 1.00 93.25 70 LYS A C 1
ATOM 548 O O . LYS A 1 70 ? -2.228 -9.128 -5.437 1.00 93.25 70 LYS A O 1
ATOM 553 N N . MET A 1 71 ? -1.409 -7.329 -6.505 1.00 91.81 71 MET A N 1
ATOM 554 C CA . MET A 1 71 ? -2.337 -6.388 -5.876 1.00 91.81 71 MET A CA 1
ATOM 555 C C . MET A 1 71 ? -3.788 -6.657 -6.276 1.00 91.81 71 MET A C 1
ATOM 557 O O . MET A 1 71 ? -4.672 -6.708 -5.418 1.00 91.81 71 MET A O 1
ATOM 561 N N . SER A 1 72 ? -4.025 -6.887 -7.567 1.00 92.00 72 SER A N 1
ATOM 562 C CA . SER A 1 72 ? -5.344 -7.220 -8.107 1.00 92.00 72 SER A CA 1
ATOM 563 C C . SER A 1 72 ? -5.886 -8.527 -7.518 1.00 92.00 72 SER A C 1
ATOM 565 O O . SER A 1 72 ? -7.035 -8.580 -7.077 1.00 92.00 72 SER A O 1
ATOM 567 N N . GLN A 1 73 ? -5.049 -9.564 -7.419 1.00 93.38 73 GLN A N 1
ATOM 568 C CA . GLN A 1 73 ? -5.411 -10.843 -6.802 1.00 93.38 73 GLN A CA 1
ATOM 569 C C . GLN A 1 73 ? -5.765 -10.688 -5.322 1.00 93.38 73 GLN A C 1
ATOM 571 O O . GLN A 1 73 ? -6.776 -11.223 -4.873 1.00 93.38 73 GLN A O 1
ATOM 576 N N . LEU A 1 74 ? -4.977 -9.922 -4.565 1.00 92.81 74 LEU A N 1
ATOM 577 C CA . LEU A 1 74 ? -5.250 -9.666 -3.151 1.00 92.81 74 LEU A CA 1
ATOM 578 C C . LEU A 1 74 ? -6.550 -8.874 -2.960 1.00 92.81 74 LEU A C 1
ATOM 580 O O . LEU A 1 74 ? -7.332 -9.213 -2.075 1.00 92.81 74 LEU A O 1
ATOM 584 N N . ARG A 1 75 ? -6.842 -7.885 -3.815 1.00 92.44 75 ARG A N 1
ATOM 585 C CA . ARG A 1 75 ? -8.132 -7.176 -3.791 1.00 92.44 75 ARG A CA 1
ATOM 586 C C . ARG A 1 75 ? -9.308 -8.117 -4.058 1.00 92.44 75 ARG A C 1
ATOM 588 O O . ARG A 1 75 ? -10.321 -8.011 -3.377 1.00 92.44 75 ARG A O 1
ATOM 595 N N . ARG A 1 76 ? -9.184 -9.029 -5.028 1.00 90.62 76 ARG A N 1
ATOM 596 C CA . ARG A 1 76 ? -10.232 -10.023 -5.327 1.00 90.62 76 ARG A CA 1
ATOM 597 C C . ARG A 1 76 ? -10.427 -11.001 -4.171 1.00 90.62 76 ARG A C 1
ATOM 599 O O . ARG A 1 76 ? -11.561 -11.268 -3.811 1.00 90.62 76 ARG A O 1
ATOM 606 N N . LYS A 1 77 ? -9.330 -11.475 -3.574 1.00 90.00 77 LYS A N 1
ATOM 607 C CA . LYS A 1 77 ? -9.344 -12.450 -2.476 1.00 90.00 77 LYS A CA 1
ATOM 608 C C . LYS A 1 77 ? -9.948 -11.904 -1.180 1.00 90.00 77 LYS A C 1
ATOM 610 O O . LYS A 1 77 ? -10.648 -12.618 -0.492 1.00 90.00 77 LYS A O 1
ATOM 615 N N . TYR A 1 78 ? -9.625 -10.672 -0.796 1.00 89.38 78 TYR A N 1
ATOM 616 C CA . TYR A 1 78 ? -10.114 -10.104 0.472 1.00 89.38 78 TYR A CA 1
ATOM 617 C C . TYR A 1 78 ? -11.401 -9.285 0.307 1.00 89.38 78 TYR A C 1
ATOM 619 O O . TYR A 1 78 ? -12.022 -8.898 1.295 1.00 89.38 78 TYR A O 1
ATOM 627 N N . GLY A 1 79 ? -11.793 -9.004 -0.934 1.00 90.75 79 GLY A N 1
ATOM 628 C CA . GLY A 1 79 ? -12.990 -8.250 -1.261 1.00 90.75 79 GLY A CA 1
ATOM 629 C C . GLY A 1 79 ? -12.806 -6.731 -1.224 1.00 90.75 79 GLY A C 1
ATOM 630 O O . GLY A 1 79 ? -11.874 -6.163 -0.644 1.00 90.75 79 GLY A O 1
ATOM 631 N N . THR A 1 80 ? -13.752 -6.041 -1.864 1.00 90.81 80 THR A N 1
ATOM 632 C CA . THR A 1 80 ? -13.712 -4.582 -2.031 1.00 90.81 80 THR A CA 1
ATOM 633 C C . THR A 1 80 ? -13.840 -3.836 -0.702 1.00 90.81 80 THR A C 1
ATOM 635 O O . THR A 1 80 ? -13.176 -2.819 -0.527 1.00 90.81 80 THR A O 1
ATOM 638 N N . LYS A 1 81 ? -14.636 -4.335 0.255 1.00 91.81 81 LYS A N 1
ATOM 639 C CA . LYS A 1 81 ? -14.838 -3.677 1.561 1.00 91.81 81 LYS A CA 1
ATOM 640 C C . LYS A 1 81 ? -13.533 -3.567 2.358 1.00 91.81 81 LYS A C 1
ATOM 642 O O . LYS A 1 81 ? -13.177 -2.480 2.804 1.00 91.81 81 LYS A O 1
ATOM 647 N N . VAL A 1 82 ? -12.782 -4.667 2.456 1.00 93.25 82 VAL A N 1
ATOM 648 C CA . VAL A 1 82 ? -11.468 -4.707 3.124 1.00 93.25 82 VAL A CA 1
ATOM 649 C C . VAL A 1 82 ? -10.475 -3.789 2.414 1.00 93.25 82 VAL A C 1
ATOM 651 O O . VAL A 1 82 ? -9.739 -3.047 3.060 1.00 93.25 82 VAL A O 1
ATOM 654 N N . HIS A 1 83 ? -10.487 -3.789 1.078 1.00 93.50 83 HIS A N 1
ATOM 655 C CA . HIS A 1 83 ? -9.640 -2.898 0.291 1.00 93.50 83 HIS A CA 1
ATOM 656 C C . HIS A 1 83 ? -9.926 -1.416 0.576 1.00 93.50 83 HIS A C 1
ATOM 658 O O . HIS A 1 83 ? -8.988 -0.659 0.808 1.00 93.50 83 HIS A O 1
ATOM 664 N N . MET A 1 84 ? -11.197 -1.002 0.595 1.00 93.06 84 MET A N 1
ATOM 665 C CA . MET A 1 84 ? -11.572 0.392 0.864 1.00 93.06 84 MET A CA 1
ATOM 666 C C . MET A 1 84 ? -11.175 0.823 2.274 1.00 93.06 84 MET A C 1
ATOM 668 O O . MET A 1 84 ? -10.530 1.858 2.430 1.00 93.06 84 MET A O 1
ATOM 672 N N . ARG A 1 85 ? -11.439 -0.017 3.281 1.00 92.88 85 ARG A N 1
ATOM 673 C CA . ARG A 1 85 ? -11.007 0.243 4.660 1.00 92.88 85 ARG A CA 1
ATOM 674 C C . ARG A 1 85 ? -9.483 0.358 4.772 1.00 92.88 85 ARG A C 1
ATOM 676 O O . ARG A 1 85 ? -8.978 1.255 5.436 1.00 92.88 85 ARG A O 1
ATOM 683 N N . ALA A 1 86 ? -8.730 -0.487 4.069 1.00 93.75 86 ALA A N 1
ATOM 684 C CA . ALA A 1 86 ? -7.273 -0.387 4.024 1.00 93.75 86 ALA A CA 1
ATOM 685 C C . ALA A 1 86 ? -6.775 0.909 3.354 1.00 93.75 86 ALA A C 1
ATOM 687 O O . ALA A 1 86 ? -5.760 1.457 3.783 1.00 93.75 86 ALA A O 1
ATOM 688 N N . LEU A 1 87 ? -7.474 1.419 2.331 1.00 93.44 87 LEU A N 1
ATOM 689 C CA . LEU A 1 87 ? -7.159 2.719 1.723 1.00 93.44 87 LEU A CA 1
ATOM 690 C C . LEU A 1 87 ? -7.427 3.882 2.685 1.00 93.44 87 LEU A C 1
ATOM 692 O O . LEU A 1 87 ? -6.632 4.818 2.734 1.00 93.44 87 LEU A O 1
ATOM 696 N N . GLU A 1 88 ? -8.521 3.833 3.444 1.00 93.62 88 GLU A N 1
ATOM 697 C CA . GLU A 1 88 ? -8.827 4.825 4.483 1.00 93.62 88 GLU A CA 1
ATOM 698 C C . GLU A 1 88 ? -7.744 4.844 5.563 1.00 93.62 88 GLU A C 1
ATOM 700 O O . GLU A 1 88 ? -7.185 5.900 5.857 1.00 93.62 88 GLU A O 1
ATOM 705 N N . LEU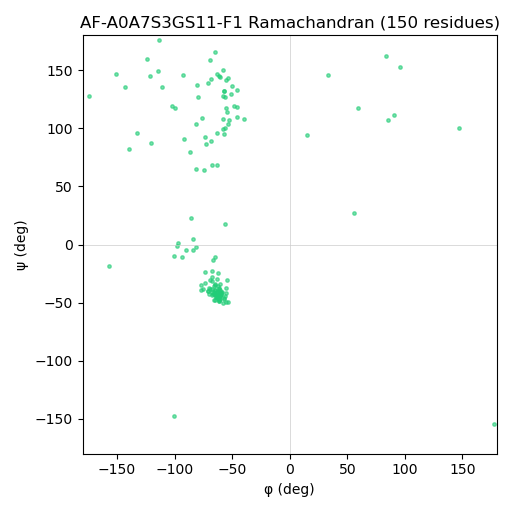 A 1 89 ? -7.369 3.667 6.072 1.00 93.31 89 LEU A N 1
ATOM 706 C CA . LEU A 1 89 ? -6.295 3.522 7.055 1.00 93.31 89 LEU A CA 1
ATOM 707 C C . LEU A 1 89 ? -4.948 4.002 6.499 1.00 93.31 89 LEU A C 1
ATOM 709 O O . LEU A 1 89 ? -4.195 4.659 7.205 1.00 93.31 89 LEU A O 1
ATOM 713 N N . ALA A 1 90 ? -4.643 3.748 5.224 1.00 93.12 90 ALA A N 1
ATOM 714 C CA . ALA A 1 90 ? -3.425 4.263 4.595 1.00 93.12 90 ALA A CA 1
ATOM 715 C C . ALA A 1 90 ? -3.436 5.794 4.427 1.00 93.12 90 ALA A C 1
ATOM 717 O O . ALA A 1 90 ? -2.378 6.416 4.396 1.00 93.12 90 ALA A O 1
ATOM 718 N N . ARG A 1 91 ? -4.609 6.428 4.303 1.00 91.94 91 ARG A N 1
ATOM 719 C CA . ARG A 1 91 ? -4.720 7.897 4.279 1.00 91.94 91 ARG A CA 1
ATOM 720 C C . ARG A 1 91 ? -4.554 8.495 5.670 1.00 91.94 91 ARG A C 1
ATOM 722 O O . ARG A 1 91 ? -3.928 9.544 5.803 1.00 91.94 91 ARG A O 1
ATOM 729 N N . SER A 1 92 ? -5.099 7.830 6.684 1.00 91.94 92 SER A N 1
ATOM 730 C CA . SER A 1 92 ? -5.080 8.296 8.070 1.00 91.94 92 SER A CA 1
ATOM 731 C C . SER A 1 92 ? -4.809 7.131 9.028 1.00 91.94 92 SER A C 1
ATOM 733 O O . SER A 1 92 ? -5.750 6.595 9.618 1.00 91.94 92 SER A O 1
ATOM 735 N N . PRO A 1 93 ? -3.535 6.740 9.225 1.00 91.00 93 PRO A N 1
ATOM 736 C CA . PRO A 1 93 ? -3.186 5.588 10.064 1.00 91.00 93 PRO A CA 1
ATOM 737 C C . PRO A 1 93 ? -3.601 5.736 11.531 1.00 91.00 93 PRO A C 1
ATOM 739 O O . PRO A 1 93 ? -3.851 4.742 12.204 1.00 91.00 93 PRO A O 1
ATOM 742 N N . SER A 1 94 ? -3.745 6.974 12.010 1.00 90.81 94 SER A N 1
ATOM 743 C CA . SER A 1 94 ? -4.251 7.308 13.347 1.00 90.81 94 SER A CA 1
ATOM 744 C C . SER A 1 94 ? -5.726 6.958 13.571 1.00 90.81 94 SER A C 1
ATOM 746 O O . SER A 1 94 ? -6.176 6.958 14.711 1.00 90.81 94 SER A O 1
ATOM 748 N N . SER A 1 95 ? -6.484 6.652 12.512 1.00 89.56 95 SER A N 1
ATOM 749 C CA . SER A 1 95 ? -7.883 6.206 12.613 1.00 89.56 95 SER A CA 1
ATOM 750 C C . SER A 1 95 ? -8.038 4.716 12.948 1.00 89.56 95 SER A C 1
ATOM 752 O O . SER A 1 95 ? -9.163 4.230 13.073 1.00 89.56 95 SER A O 1
ATOM 754 N N . ALA A 1 96 ? -6.928 3.982 13.061 1.00 91.19 96 ALA A N 1
ATOM 755 C CA . ALA A 1 96 ? -6.934 2.576 13.432 1.00 91.19 96 ALA A CA 1
ATOM 756 C C . ALA A 1 96 ? -7.307 2.387 14.909 1.00 91.19 96 ALA A C 1
ATOM 758 O O . ALA A 1 96 ? -6.816 3.100 15.782 1.00 91.19 96 ALA A O 1
ATOM 759 N N . GLU A 1 97 ? -8.121 1.372 15.197 1.00 88.56 97 GLU A N 1
ATOM 760 C CA . GLU A 1 97 ? -8.521 1.037 16.570 1.00 88.56 97 GLU A CA 1
ATOM 761 C C . GLU A 1 97 ? -7.387 0.379 17.373 1.00 88.56 97 GLU A C 1
ATOM 763 O O . GLU A 1 97 ? -7.376 0.435 18.602 1.00 88.56 97 GLU A O 1
ATOM 768 N N . SER A 1 98 ? -6.414 -0.237 16.691 1.00 90.44 98 SER A N 1
ATOM 769 C CA . SER A 1 98 ? -5.270 -0.901 17.316 1.00 90.44 98 SER A CA 1
ATOM 770 C C . SER A 1 98 ? -3.937 -0.311 16.861 1.00 90.44 98 SER A C 1
ATOM 772 O O . SER A 1 98 ? -3.757 0.058 15.698 1.00 90.44 98 SER A O 1
ATOM 774 N N . ALA A 1 99 ? -2.972 -0.275 17.784 1.00 90.06 99 ALA A N 1
ATOM 775 C CA . ALA A 1 99 ? -1.620 0.208 17.504 1.00 90.06 99 ALA A CA 1
ATOM 776 C C . ALA A 1 99 ? -0.938 -0.616 16.399 1.00 90.06 99 ALA A C 1
ATOM 778 O O . ALA A 1 99 ? -0.354 -0.052 15.478 1.00 90.06 99 ALA A O 1
ATOM 779 N N . GLU A 1 100 ? -1.099 -1.944 16.420 1.00 90.44 100 GLU A N 1
ATOM 780 C CA . GLU A 1 100 ? -0.555 -2.816 15.372 1.00 90.44 100 GLU A CA 1
ATOM 781 C C . GLU A 1 100 ? -1.129 -2.498 13.985 1.00 90.44 100 GLU A C 1
ATOM 783 O O . GLU A 1 100 ? -0.412 -2.552 12.984 1.00 90.44 100 GLU A O 1
ATOM 788 N N . LEU A 1 101 ? -2.428 -2.185 13.904 1.00 91.88 101 LEU A N 1
ATOM 789 C CA . LEU A 1 101 ? -3.074 -1.835 12.642 1.00 91.88 101 LEU A CA 1
ATOM 790 C C . LEU A 1 101 ? -2.593 -0.469 12.136 1.00 91.88 101 LEU A C 1
ATOM 792 O O . LEU A 1 101 ? -2.368 -0.316 10.934 1.00 91.88 101 LEU A O 1
ATOM 796 N N . ALA A 1 102 ? -2.375 0.487 13.042 1.00 92.50 102 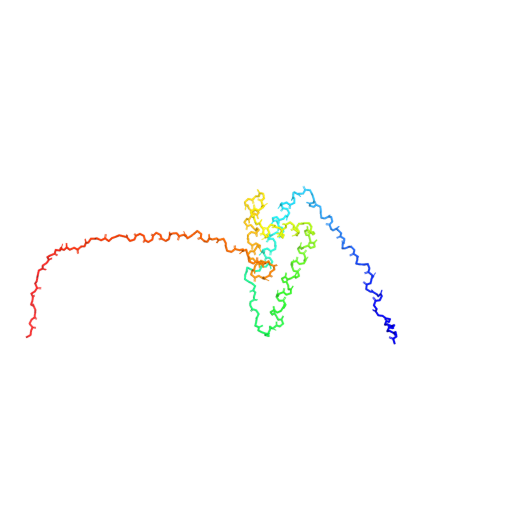ALA A N 1
ATOM 797 C CA . ALA A 1 102 ? -1.790 1.786 12.718 1.00 92.50 102 ALA A CA 1
ATOM 798 C C . ALA A 1 102 ? -0.375 1.640 12.131 1.00 92.50 102 ALA A C 1
ATOM 800 O O . ALA A 1 102 ? -0.063 2.251 11.109 1.00 92.50 102 ALA A O 1
ATOM 801 N N . GLU A 1 103 ? 0.467 0.788 12.724 1.00 93.38 103 GLU A N 1
ATOM 802 C CA . GLU A 1 103 ? 1.835 0.537 12.251 1.00 93.38 103 GLU A CA 1
ATOM 803 C C . GLU A 1 103 ? 1.862 -0.049 10.834 1.00 93.38 103 GLU A C 1
ATOM 805 O O . GLU A 1 103 ? 2.553 0.464 9.946 1.00 93.38 103 GLU A O 1
ATOM 810 N N . VAL A 1 104 ? 1.064 -1.089 10.573 1.00 94.31 104 VAL A N 1
ATOM 811 C CA . VAL A 1 104 ? 1.017 -1.689 9.229 1.00 94.31 104 VAL A CA 1
ATOM 812 C C . VAL A 1 104 ? 0.370 -0.752 8.203 1.00 94.31 104 VAL A C 1
ATOM 814 O O . VAL A 1 104 ? 0.748 -0.775 7.026 1.00 94.31 104 VAL A O 1
ATOM 817 N N . ALA A 1 105 ? -0.569 0.098 8.626 1.00 93.56 105 ALA A N 1
ATOM 818 C CA . ALA A 1 105 ? -1.169 1.124 7.779 1.00 93.56 105 ALA A CA 1
ATOM 819 C C . ALA A 1 105 ? -0.174 2.245 7.432 1.00 93.56 105 ALA A C 1
ATOM 821 O O . ALA A 1 105 ? -0.133 2.671 6.277 1.00 93.56 105 ALA A O 1
ATOM 822 N N . LEU A 1 106 ? 0.687 2.661 8.368 1.00 93.62 106 LEU A N 1
ATOM 823 C CA . LEU A 1 106 ? 1.793 3.598 8.111 1.00 93.62 106 LEU A CA 1
ATOM 824 C C . LEU A 1 106 ? 2.764 3.047 7.066 1.00 93.62 106 LEU A C 1
ATOM 826 O O . LEU A 1 106 ? 3.204 3.750 6.155 1.00 93.62 106 LEU A O 1
ATOM 830 N N . GLU A 1 107 ? 3.100 1.766 7.169 1.00 93.31 107 GLU A N 1
ATOM 831 C CA . GLU A 1 107 ? 3.928 1.095 6.173 1.00 93.31 107 GLU A CA 1
ATOM 832 C C . GLU A 1 107 ? 3.298 1.076 4.773 1.00 93.31 107 GLU A C 1
ATOM 834 O O . GLU A 1 107 ? 4.007 1.210 3.766 1.00 93.31 107 GLU A O 1
ATOM 839 N N . LEU A 1 108 ? 1.978 0.902 4.707 1.00 93.44 108 LEU A N 1
ATOM 840 C CA . LEU A 1 108 ? 1.227 0.931 3.456 1.00 93.44 108 LEU A CA 1
ATOM 841 C C . LEU A 1 108 ? 1.168 2.348 2.881 1.00 93.44 108 LEU A C 1
ATOM 843 O O . LEU A 1 108 ? 1.402 2.536 1.686 1.00 93.44 108 LEU A O 1
ATOM 847 N N . GLN A 1 109 ? 0.940 3.346 3.737 1.00 93.38 109 GLN A N 1
ATOM 848 C CA . GLN A 1 109 ? 0.959 4.759 3.375 1.00 93.38 109 GLN A CA 1
ATOM 849 C C . GLN A 1 109 ? 2.287 5.139 2.719 1.00 93.38 109 GLN A C 1
ATOM 851 O O . GLN A 1 109 ? 2.282 5.699 1.625 1.00 93.38 109 GLN A O 1
ATOM 856 N N . LYS A 1 110 ? 3.425 4.774 3.330 1.00 91.56 110 LYS A N 1
ATOM 857 C CA . LYS A 1 110 ? 4.760 5.048 2.770 1.00 91.56 110 LYS A CA 1
ATOM 858 C C . LYS A 1 110 ? 4.884 4.523 1.339 1.00 91.56 110 LYS A C 1
ATOM 860 O O . LYS A 1 110 ? 5.241 5.279 0.442 1.00 91.56 11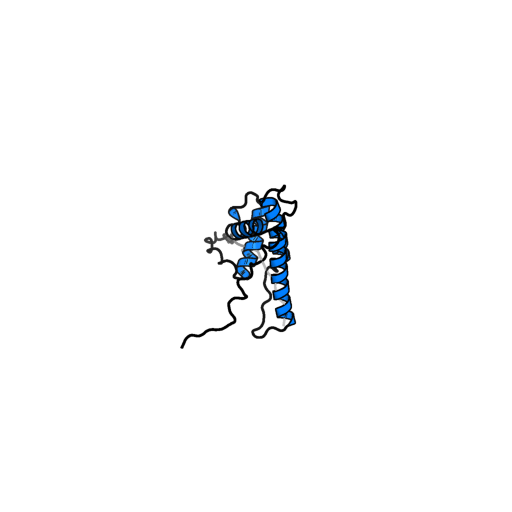0 LYS A O 1
ATOM 865 N N . ARG A 1 111 ? 4.504 3.263 1.104 1.00 92.62 111 ARG A N 1
ATOM 866 C CA . ARG A 1 111 ? 4.531 2.635 -0.232 1.00 92.62 111 ARG A CA 1
ATOM 867 C C . ARG A 1 111 ? 3.637 3.358 -1.233 1.00 92.62 111 ARG A C 1
ATOM 869 O O . ARG A 1 111 ? 4.038 3.558 -2.379 1.00 92.62 111 ARG A O 1
ATOM 876 N N . PHE A 1 112 ? 2.438 3.756 -0.816 1.00 92.31 112 PHE A N 1
ATOM 877 C CA . PHE A 1 112 ? 1.510 4.487 -1.675 1.00 92.31 112 PHE A CA 1
ATOM 878 C C . PHE A 1 112 ? 2.005 5.885 -2.021 1.00 92.31 112 PHE A C 1
ATOM 880 O O . PHE A 1 112 ? 1.862 6.294 -3.170 1.00 92.31 112 PHE A O 1
ATOM 887 N N . VAL A 1 113 ? 2.634 6.588 -1.083 1.00 90.25 113 VAL A N 1
ATOM 888 C CA . VAL A 1 113 ? 3.250 7.893 -1.344 1.00 90.25 113 VAL A CA 1
ATOM 889 C C . VAL A 1 113 ? 4.424 7.744 -2.310 1.00 90.25 113 VAL A C 1
ATOM 891 O O . VAL A 1 113 ? 4.481 8.446 -3.318 1.00 90.25 113 VAL A O 1
ATOM 894 N N . THR A 1 114 ? 5.324 6.782 -2.079 1.00 88.88 114 THR A N 1
ATOM 895 C CA . THR A 1 114 ? 6.481 6.562 -2.965 1.00 88.88 114 THR A CA 1
ATOM 896 C C . THR A 1 114 ? 6.055 6.176 -4.384 1.00 88.88 114 THR A C 1
ATOM 898 O O . THR A 1 114 ? 6.669 6.607 -5.356 1.00 88.88 114 THR A O 1
ATOM 901 N N . ARG A 1 115 ? 4.965 5.414 -4.521 1.00 88.19 115 ARG A N 1
ATOM 902 C CA . ARG A 1 115 ? 4.367 5.039 -5.814 1.00 88.19 115 ARG A CA 1
ATOM 903 C C . ARG A 1 115 ? 3.412 6.098 -6.384 1.00 88.19 115 ARG A C 1
ATOM 905 O O . ARG A 1 115 ? 2.793 5.843 -7.410 1.00 88.19 115 ARG A O 1
ATOM 912 N N . ARG A 1 116 ? 3.281 7.268 -5.740 1.00 86.19 116 ARG A N 1
ATOM 913 C CA . ARG A 1 116 ? 2.377 8.375 -6.122 1.00 86.19 116 ARG A CA 1
ATOM 914 C C . ARG A 1 116 ? 0.896 7.977 -6.236 1.00 86.19 116 ARG A C 1
ATOM 916 O O . ARG A 1 116 ? 0.137 8.596 -6.974 1.00 86.19 116 ARG A O 1
ATOM 923 N N . ILE A 1 117 ? 0.483 6.951 -5.495 1.00 85.81 117 ILE A N 1
ATOM 924 C CA . ILE A 1 117 ? -0.913 6.505 -5.376 1.00 85.81 117 ILE A CA 1
ATOM 925 C C . ILE A 1 117 ? -1.687 7.436 -4.434 1.00 85.81 117 ILE A C 1
ATOM 927 O O . ILE A 1 117 ? -2.848 7.752 -4.685 1.00 85.81 117 ILE A O 1
ATOM 931 N N . LEU A 1 118 ? -1.044 7.872 -3.347 1.00 85.62 118 LEU A N 1
ATOM 932 C CA . LEU A 1 118 ? -1.580 8.858 -2.410 1.00 85.62 118 LEU A CA 1
ATOM 933 C C . LEU A 1 118 ? -0.735 10.138 -2.446 1.00 85.62 118 LEU A C 1
ATOM 935 O O . LEU A 1 118 ? 0.475 10.055 -2.681 1.00 85.62 118 LEU A O 1
ATOM 939 N N . PRO A 1 119 ? -1.342 11.311 -2.186 1.00 82.06 119 PRO A N 1
ATOM 940 C CA . PRO A 1 119 ? -0.574 12.523 -1.943 1.00 82.06 119 PRO A CA 1
ATOM 941 C C . PRO A 1 119 ? 0.313 12.323 -0.712 1.00 82.06 119 PRO A C 1
ATOM 943 O O . PRO A 1 119 ? -0.085 11.654 0.246 1.00 82.06 119 PRO A O 1
ATOM 946 N N . ALA A 1 120 ? 1.515 12.902 -0.738 1.00 77.94 120 ALA A N 1
ATOM 947 C CA . ALA A 1 120 ? 2.342 12.955 0.457 1.00 77.94 120 ALA A CA 1
ATOM 948 C C . ALA A 1 120 ? 1.547 13.672 1.564 1.00 77.94 120 ALA A C 1
ATOM 950 O O . ALA A 1 120 ? 0.951 14.718 1.277 1.00 77.94 120 ALA A O 1
ATOM 951 N N . PRO A 1 121 ? 1.483 13.118 2.790 1.00 70.56 121 PRO A N 1
ATOM 952 C CA . PRO A 1 121 ? 0.865 13.827 3.900 1.00 70.56 121 PRO A CA 1
ATOM 953 C C . PRO A 1 121 ? 1.551 15.187 4.050 1.00 70.56 121 PRO A C 1
ATOM 955 O O . PRO A 1 121 ? 2.759 15.299 3.822 1.00 70.56 121 PRO A O 1
ATOM 958 N N . ALA A 1 122 ? 0.767 16.223 4.365 1.00 66.12 122 ALA A N 1
ATOM 959 C CA . ALA A 1 122 ? 1.314 17.550 4.621 1.00 66.12 122 ALA A CA 1
ATOM 960 C C . ALA A 1 122 ? 2.457 17.415 5.638 1.00 66.12 122 ALA A C 1
ATOM 962 O O . ALA A 1 122 ? 2.299 16.640 6.585 1.00 66.12 122 ALA A O 1
ATOM 963 N N . PRO A 1 123 ? 3.599 18.099 5.437 1.00 57.16 123 PRO A N 1
ATOM 964 C CA . PRO A 1 123 ? 4.688 18.040 6.394 1.00 57.16 123 PRO A CA 1
ATOM 965 C C . PRO A 1 123 ? 4.135 18.515 7.735 1.00 57.16 123 PRO A C 1
ATOM 967 O O . PRO A 1 123 ? 3.800 19.689 7.899 1.00 57.16 123 PRO A O 1
ATOM 970 N N . GLU A 1 124 ? 3.965 17.582 8.670 1.00 57.94 124 GLU A N 1
ATOM 971 C CA . GLU A 1 124 ? 3.746 17.944 10.059 1.00 57.94 124 GLU A CA 1
ATOM 972 C C . GLU A 1 124 ? 4.948 18.806 10.456 1.00 57.94 124 GLU A C 1
ATOM 974 O O . GLU A 1 124 ? 6.077 18.449 10.099 1.00 57.94 124 GLU A O 1
ATOM 979 N N . PRO A 1 125 ? 4.736 19.973 11.091 1.00 47.56 125 PRO A N 1
ATOM 980 C CA . PRO A 1 125 ? 5.834 20.841 11.477 1.00 47.56 125 PRO A CA 1
ATOM 981 C C . PRO A 1 125 ? 6.791 20.007 12.316 1.00 47.56 125 PRO A C 1
ATOM 983 O O . PRO A 1 125 ? 6.420 19.509 13.379 1.00 47.56 125 PRO A O 1
ATOM 986 N N . GLU A 1 126 ? 7.992 19.802 11.780 1.00 49.16 126 GLU A N 1
ATOM 987 C CA . GLU A 1 126 ? 9.045 19.049 12.428 1.00 49.16 126 GLU A CA 1
ATOM 988 C C . GLU A 1 126 ? 9.225 19.647 13.821 1.00 49.16 126 GLU A C 1
ATOM 990 O O . GLU A 1 126 ? 9.729 20.762 13.981 1.00 49.16 126 GLU A O 1
ATOM 995 N N . VAL A 1 127 ? 8.779 18.922 14.850 1.00 50.75 127 VAL A N 1
ATOM 996 C CA . VAL A 1 127 ? 9.273 19.149 16.198 1.00 50.75 127 VAL A CA 1
ATOM 997 C C . VAL A 1 127 ? 10.742 18.810 16.081 1.00 50.75 127 VAL A C 1
ATOM 999 O O . VAL A 1 127 ? 11.117 17.636 16.058 1.00 50.75 127 VAL A O 1
ATOM 1002 N N . GLN A 1 128 ? 11.536 19.861 15.875 1.00 45.34 128 GLN A N 1
ATOM 1003 C CA . GLN A 1 128 ? 12.981 19.847 15.901 1.00 45.34 128 GLN A CA 1
ATOM 1004 C C . GLN A 1 128 ? 13.356 18.936 17.059 1.00 45.34 128 GLN A C 1
ATOM 1006 O O . GLN A 1 128 ? 13.132 19.268 18.226 1.00 45.34 128 GLN A O 1
ATOM 1011 N N . LYS A 1 129 ? 13.861 17.742 16.735 1.00 44.75 129 LYS A N 1
ATOM 1012 C CA . LYS A 1 129 ? 14.664 16.997 17.686 1.00 44.75 129 LYS A CA 1
ATOM 1013 C C . LYS A 1 129 ? 15.799 17.952 17.989 1.00 44.75 129 LYS A C 1
ATOM 1015 O O . LYS A 1 129 ? 16.670 18.145 17.148 1.00 44.75 129 LYS A O 1
ATOM 1020 N N . ALA A 1 130 ? 15.674 18.643 19.118 1.00 42.38 130 ALA A N 1
ATOM 1021 C CA . ALA A 1 130 ? 16.708 19.479 19.663 1.00 42.38 130 ALA A CA 1
ATOM 1022 C C . ALA A 1 130 ? 17.932 18.581 19.762 1.00 42.38 130 ALA A C 1
ATOM 1024 O O . ALA A 1 130 ? 18.004 17.676 20.595 1.00 42.38 130 ALA A O 1
ATOM 1025 N N . ASP A 1 131 ? 18.837 18.791 18.820 1.00 40.66 131 ASP A N 1
ATOM 1026 C CA . ASP A 1 131 ? 20.217 18.402 18.923 1.00 40.66 131 ASP A CA 1
ATOM 1027 C C . ASP A 1 131 ? 20.712 19.099 20.193 1.00 40.66 131 ASP A C 1
ATOM 1029 O O . ASP A 1 131 ? 20.992 20.298 20.212 1.00 40.66 131 ASP A O 1
ATOM 1033 N N . VAL A 1 132 ? 20.688 18.378 21.317 1.00 47.91 132 VAL A N 1
ATOM 1034 C CA . VAL A 1 132 ? 21.339 18.811 22.552 1.00 47.91 132 VAL A CA 1
ATOM 1035 C C . VAL A 1 132 ? 22.840 18.613 22.339 1.00 47.91 132 VAL A C 1
ATOM 1037 O O . VAL A 1 132 ? 23.490 17.830 23.019 1.00 47.91 132 VAL A O 1
ATOM 1040 N N . LEU A 1 133 ? 23.410 19.351 21.387 1.00 50.00 133 LEU A N 1
ATOM 1041 C CA . LEU A 1 133 ? 24.804 19.768 21.423 1.00 50.00 133 LEU A CA 1
ATOM 1042 C C . LEU A 1 133 ? 24.872 20.993 22.338 1.00 50.00 133 LEU A C 1
ATOM 1044 O O . LEU A 1 133 ? 25.165 22.116 21.930 1.00 50.00 133 LEU A O 1
ATOM 1048 N N . ALA A 1 134 ? 24.568 20.761 23.616 1.00 42.72 134 ALA A N 1
ATOM 1049 C CA . ALA A 1 134 ? 24.931 21.680 24.675 1.00 42.72 134 ALA A CA 1
ATOM 1050 C C . ALA A 1 134 ? 26.442 21.549 24.878 1.00 42.72 134 ALA A C 1
ATOM 1052 O O . ALA A 1 134 ? 26.933 20.770 25.693 1.00 42.72 134 ALA A O 1
ATOM 1053 N N . ALA A 1 135 ? 27.174 22.317 24.076 1.00 50.78 135 ALA A N 1
ATOM 1054 C CA . ALA A 1 135 ? 28.508 22.753 24.411 1.00 50.78 135 ALA A CA 1
ATOM 1055 C C . ALA A 1 135 ? 28.519 23.260 25.856 1.00 50.78 135 ALA A C 1
ATOM 1057 O O . ALA A 1 135 ? 27.691 24.091 26.236 1.00 50.78 135 ALA A O 1
ATOM 1058 N N . SER A 1 136 ? 29.502 22.832 26.638 1.00 47.28 136 SER A N 1
ATOM 1059 C CA . SER A 1 136 ? 30.168 23.752 27.548 1.00 47.28 136 SER A CA 1
ATOM 1060 C C . SER A 1 136 ? 31.614 23.326 27.786 1.00 47.28 136 SER A C 1
ATOM 1062 O O . SER A 1 136 ? 31.928 22.140 27.702 1.00 47.28 136 SER A O 1
ATOM 1064 N N . PRO A 1 137 ? 32.498 24.315 27.982 1.00 60.31 137 PRO A N 1
ATOM 1065 C CA . PRO A 1 137 ? 33.931 24.232 27.746 1.00 60.31 137 PRO A CA 1
ATOM 1066 C C . PRO A 1 137 ? 34.658 24.023 29.087 1.00 60.31 137 PRO A C 1
ATOM 1068 O O . PRO A 1 137 ? 34.070 23.496 30.028 1.00 60.31 137 PRO A O 1
ATOM 1071 N N . THR A 1 138 ? 35.878 24.554 29.206 1.00 51.44 138 THR A N 1
ATOM 1072 C CA . THR A 1 138 ? 36.698 24.752 30.427 1.00 51.44 138 THR A CA 1
ATOM 1073 C C . THR A 1 138 ? 37.741 23.646 30.721 1.00 51.44 138 THR A C 1
ATOM 1075 O O . THR A 1 138 ? 37.619 22.535 30.220 1.00 51.44 138 THR A O 1
ATOM 1078 N N . PRO A 1 139 ? 38.850 23.971 31.417 1.00 53.78 139 PRO A N 1
ATOM 1079 C CA . PRO A 1 139 ? 40.133 24.343 30.808 1.00 53.78 139 PRO A CA 1
ATOM 1080 C C . PRO A 1 139 ? 41.281 23.436 31.302 1.00 53.78 139 PRO A C 1
ATOM 1082 O O 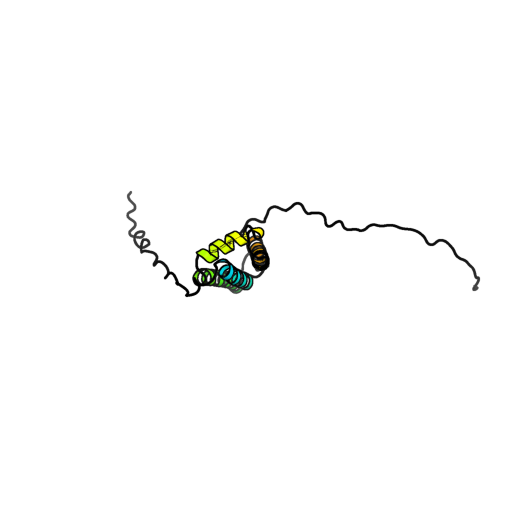. PRO A 1 139 ? 41.201 22.885 32.394 1.00 53.78 139 PRO A O 1
ATOM 1085 N N . GLU A 1 140 ? 42.405 23.349 30.591 1.00 45.53 140 GLU A N 1
ATOM 1086 C CA . GLU A 1 140 ? 43.624 22.801 31.204 1.00 45.53 140 GLU A CA 1
ATOM 1087 C C . GLU A 1 140 ? 44.815 23.710 30.905 1.00 45.53 140 GLU A C 1
ATOM 1089 O O . GLU A 1 140 ? 45.421 23.684 29.836 1.00 45.53 140 GLU A O 1
ATOM 1094 N N . LEU A 1 141 ? 45.086 24.589 31.871 1.00 49.53 141 LEU A N 1
ATOM 1095 C CA . LEU A 1 141 ? 46.315 25.353 31.983 1.00 49.53 141 LEU A CA 1
ATOM 1096 C C . LEU A 1 141 ? 47.074 24.821 33.206 1.00 49.53 141 LEU A C 1
ATOM 1098 O O . LEU A 1 141 ? 46.492 24.711 34.282 1.00 49.53 141 LEU A O 1
ATOM 1102 N N . ALA A 1 142 ? 48.380 24.631 33.007 1.00 46.09 142 ALA A N 1
ATOM 1103 C CA . ALA A 1 142 ? 49.450 24.364 33.972 1.00 46.09 142 ALA A CA 1
ATOM 1104 C C . ALA A 1 142 ? 49.753 22.890 34.299 1.00 46.09 142 ALA A C 1
ATOM 1106 O O . ALA A 1 142 ? 49.052 22.251 35.071 1.00 46.09 142 ALA A O 1
ATOM 1107 N N . SER A 1 143 ? 50.930 22.423 33.862 1.00 48.59 143 SER A N 1
ATOM 1108 C CA . SER A 1 143 ? 52.088 22.314 34.766 1.00 48.59 143 SER A CA 1
ATOM 1109 C C . SER A 1 143 ? 53.366 21.893 34.014 1.00 48.59 143 SER A C 1
ATOM 1111 O O . SER A 1 143 ? 53.338 20.915 33.280 1.00 48.59 143 SER A O 1
ATOM 1113 N N . ALA A 1 144 ? 54.437 22.681 34.210 1.00 48.53 144 ALA A N 1
ATOM 1114 C CA . ALA A 1 144 ? 55.877 22.358 34.345 1.00 48.53 144 ALA A CA 1
ATOM 1115 C C . ALA A 1 144 ? 56.513 21.172 33.565 1.00 48.53 144 ALA A C 1
ATOM 1117 O O . ALA A 1 144 ? 55.956 20.091 33.518 1.00 48.53 144 ALA A O 1
ATOM 1118 N N . ALA A 1 145 ? 57.763 21.161 33.087 1.00 52.00 145 ALA A N 1
ATOM 1119 C CA . ALA A 1 145 ? 58.930 22.050 32.974 1.00 52.00 145 ALA A CA 1
ATOM 1120 C C . ALA A 1 145 ? 60.057 21.172 32.302 1.00 52.00 145 ALA A C 1
ATOM 1122 O O . ALA A 1 145 ? 59.697 20.260 31.563 1.00 52.00 145 ALA A O 1
ATOM 1123 N N . PRO A 1 146 ? 61.384 21.394 32.454 1.00 54.62 146 PRO A N 1
ATOM 1124 C CA . PRO A 1 146 ? 62.323 21.730 31.372 1.00 54.62 146 PRO A CA 1
ATOM 1125 C C . PRO A 1 146 ? 63.402 20.651 31.064 1.00 54.62 146 PRO A C 1
ATOM 1127 O O . PRO A 1 146 ? 63.535 19.670 31.787 1.00 54.62 146 PRO A O 1
ATOM 1130 N N . GLY A 1 147 ? 64.231 20.875 30.032 1.00 47.78 147 GLY A N 1
ATOM 1131 C CA . GLY A 1 147 ? 65.516 20.173 29.810 1.00 47.78 147 GLY A CA 1
ATOM 1132 C C . GLY A 1 147 ? 65.833 19.992 28.316 1.00 47.78 147 GLY A C 1
ATOM 1133 O O . GLY A 1 147 ? 65.129 19.268 27.631 1.00 47.78 147 GLY A O 1
ATOM 1134 N N . GLU A 1 148 ? 66.686 20.799 27.682 1.00 50.47 148 GLU A N 1
ATOM 1135 C CA . GLU A 1 148 ? 68.163 20.804 27.718 1.00 50.47 148 GLU A CA 1
ATOM 1136 C C . GLU A 1 148 ? 68.821 19.824 26.704 1.00 50.47 148 GLU A C 1
ATOM 1138 O O . GLU A 1 148 ? 68.821 18.614 26.878 1.00 50.47 148 GLU A O 1
ATOM 1143 N N . VAL A 1 149 ? 69.390 20.431 25.648 1.00 57.03 149 VAL A N 1
ATOM 1144 C CA . VAL A 1 149 ? 70.651 20.133 24.924 1.00 57.03 149 VAL A CA 1
ATOM 1145 C C . VAL A 1 149 ? 70.863 18.759 24.259 1.00 57.03 149 VAL A C 1
ATOM 1147 O O . VAL A 1 149 ? 71.159 17.762 24.910 1.00 57.03 149 VAL A O 1
ATOM 1150 N N . GLN A 1 150 ? 71.016 18.779 22.925 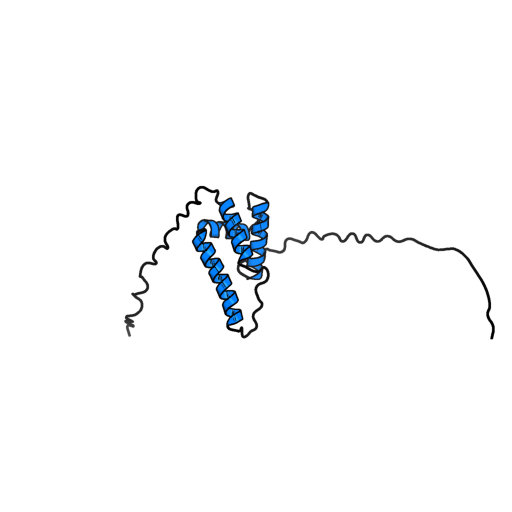1.00 55.22 150 GLN A N 1
ATOM 1151 C CA . GLN A 1 150 ? 72.068 18.002 22.256 1.00 55.22 150 GLN A CA 1
ATOM 1152 C C . GLN A 1 150 ? 72.670 18.743 21.045 1.00 55.22 150 GLN A C 1
ATOM 1154 O O . GLN A 1 150 ? 71.980 19.383 20.261 1.00 55.22 150 GLN A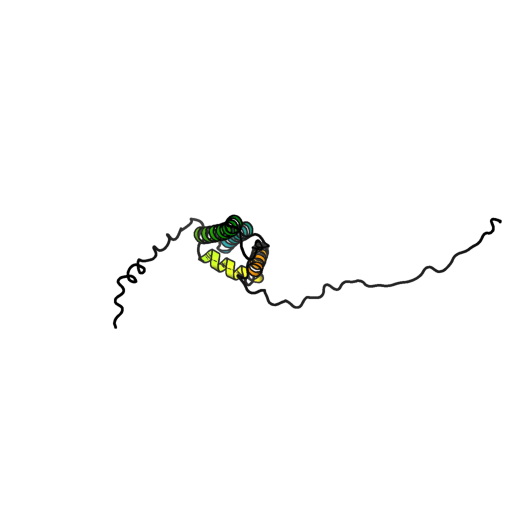 O 1
ATOM 1159 N N . LYS A 1 151 ? 74.002 18.673 21.000 1.00 52.56 151 LYS A N 1
ATOM 1160 C CA . LYS A 1 151 ? 74.996 19.389 20.187 1.00 52.56 151 LYS A CA 1
ATOM 1161 C C . LYS A 1 151 ? 74.845 19.257 18.665 1.00 52.56 151 LYS A C 1
ATOM 1163 O O . LYS A 1 151 ? 74.578 18.168 18.161 1.00 52.56 151 LYS A O 1
ATOM 1168 N N . SER A 1 152 ? 75.270 20.299 17.951 1.00 56.34 152 SER A N 1
ATOM 1169 C CA . SER A 1 152 ? 76.282 20.215 16.881 1.00 56.34 152 SER A CA 1
ATOM 1170 C C . SER A 1 152 ? 77.061 21.522 16.823 1.00 56.34 152 SER A C 1
ATOM 1172 O O . SER A 1 152 ? 76.411 22.578 16.982 1.00 56.34 152 SER A O 1
#

Organism: NCBI:txid89044

Mean predicted aligned error: 15.89 Å

Foldseek 3Di:
DDDPDPPDPPVPPDPPPPPLPVPVCPVDDLLVLLLVLLVQLLVLFDLAQDDADPDHDPVNVVSVVSSVVSNVVSCSVSDVVSVVVLVVCLVPLVPDPDPSSSVSSVSSVSRCCNVVVDPDPDPDPPPPPPPPPPDDDDDDDDDDDDDDDDDD

Sequence (152 aa):
TKFEGQGFDRLRRVAPEAPEVEDASDAEPLDVRCARYIRAMNKAMPLLPPQLPESPSEQEMSKEVLVMEKMSQLRRKYGTKVHMRALELARSPSSAESAELAEVALELQKRFVTRRILPAPAPEPEVQKADVLAASPTPELASAAPGEVQKS